Protein AF-A0A963US02-F1 (afdb_monomer)

Sequence (136 aa):
MTKLAGAFLGTLIVCAGTAVAAAPMTLNCEFSSYDGAGSKRDVQQIVPVFSTHRIDGTVAVLDETGVGGLAEVGGSEIRLKYKDRMRVAGEVNIEYVYKRGSGQAFVKTRAVRQSPWDDFPERNGIFTIHGACNEG

Secondary structure (DSSP, 8-state):
---------------------PPPEEEEEEEEE-TT-TTHHHHHHHS-SEEEEEEETTEEEETTTTEEEEEEEETTEEEEEEEEEETTTEEEEEEEEEETTTTEEEEEEEE----TT----------EEEEEEEE-

Foldseek 3Di:
DDDDDDDPPPPPPPPPPPLPQPAKWKKWKAWDDQPQPPDSPVVCVVVPRIWMWIDGRQWIATPVPRFIWTWDDDDQKIKTWTWDQDPQQGTKIKIWIAGHPVQKIWIFIARDDDDPPDPPPRPRRGGTIIIGMDID

pLDDT: mean 70.58, std 17.6, range [35.91, 92.62]

Mean predicted aligned error: 12.64 Å

Nearest PDB structures (foldseek):
  5gw7-assembly1_A  TM=2.836E-01  e=6.851E+00  Escherichia coli K-12
  6m5a-assembly1_A  TM=2.328E-01  e=9.902E+00  Bifidobacterium longum

Radius of gyration: 21.94 Å; Cα contacts (8 Å, |Δi|>4): 270; chains: 1; bounding box: 39×72×55 Å

Solvent-accessible surface area (backbone atoms only — not comparable to full-atom values): 7831 Å² total; per-residue (Å²): 143,83,85,85,80,78,84,80,81,75,78,77,80,75,80,73,73,77,76,69,70,48,73,70,42,33,37,47,34,42,48,78,42,63,66,84,45,94,50,50,73,61,51,41,74,75,52,46,52,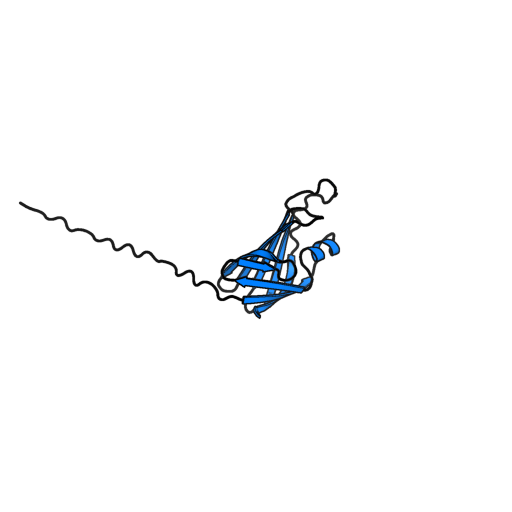65,47,42,38,43,34,50,44,52,39,25,30,36,67,90,76,66,50,56,31,40,32,51,76,52,96,56,39,39,36,38,42,35,69,44,79,42,96,77,50,24,42,31,38,38,38,38,42,35,34,62,97,72,34,39,28,39,34,39,38,40,59,76,35,80,40,97,86,50,96,63,73,90,59,78,53,71,36,61,30,40,29,42,40,43,84,98

Structure (mmCIF, N/CA/C/O backbone):
data_AF-A0A963US02-F1
#
_entry.id   AF-A0A963US02-F1
#
loop_
_atom_site.group_PDB
_atom_site.id
_atom_site.type_symbol
_atom_site.label_atom_id
_atom_site.label_alt_id
_atom_site.label_comp_id
_atom_site.label_asym_id
_atom_site.label_entity_id
_atom_site.label_seq_id
_atom_site.pdbx_PDB_ins_code
_atom_site.Cartn_x
_atom_site.Cartn_y
_atom_site.Cartn_z
_atom_site.occupancy
_atom_site.B_iso_or_equiv
_atom_site.auth_seq_id
_atom_site.auth_comp_id
_atom_site.auth_asym_id
_atom_site.auth_atom_id
_atom_site.pdbx_PDB_model_num
ATOM 1 N N . MET A 1 1 ? -16.456 62.423 36.088 1.00 41.25 1 MET A N 1
ATOM 2 C CA . MET A 1 1 ? -16.598 61.749 34.780 1.00 41.25 1 MET A CA 1
ATOM 3 C C . MET A 1 1 ? -15.609 60.598 34.740 1.00 41.25 1 MET A C 1
ATOM 5 O O . MET A 1 1 ? -14.423 60.842 34.593 1.00 41.25 1 MET A O 1
ATOM 9 N N . THR A 1 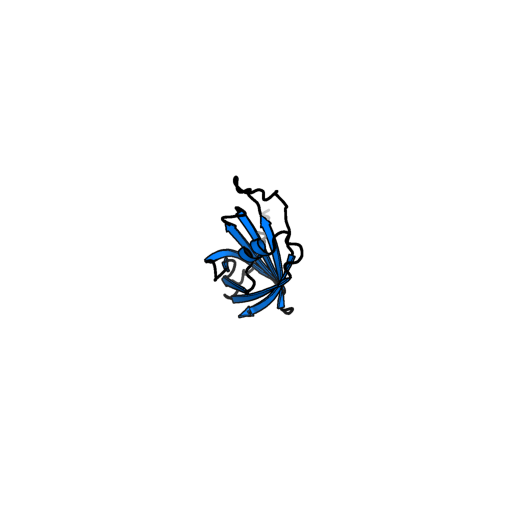2 ? -16.071 59.368 34.922 1.00 35.91 2 THR A N 1
ATOM 10 C CA . THR A 1 2 ? -15.245 58.159 34.811 1.00 35.91 2 THR A CA 1
ATOM 11 C C . THR A 1 2 ? -16.081 57.122 34.074 1.00 35.91 2 THR A C 1
ATOM 13 O O . THR A 1 2 ? -17.067 56.616 34.600 1.00 35.91 2 THR A O 1
ATOM 16 N N . LYS A 1 3 ? -15.745 56.875 32.805 1.00 41.53 3 LYS A N 1
ATOM 17 C CA . LYS A 1 3 ? -16.302 55.769 32.021 1.00 41.53 3 LYS A CA 1
ATOM 18 C C . LYS A 1 3 ? -15.326 54.602 32.137 1.00 41.53 3 LYS A C 1
ATOM 20 O O . LYS A 1 3 ? -14.213 54.691 31.630 1.00 41.53 3 LYS A O 1
ATOM 25 N N . LEU A 1 4 ? -15.741 53.537 32.817 1.00 46.69 4 LEU A N 1
ATOM 26 C CA . LEU A 1 4 ? -15.111 52.222 32.736 1.00 46.69 4 LEU A CA 1
ATOM 27 C C . LEU A 1 4 ? -15.615 51.560 31.450 1.00 46.69 4 LEU A C 1
ATOM 29 O O . LEU A 1 4 ? -16.799 51.250 31.332 1.00 46.69 4 LEU A O 1
ATOM 33 N N . ALA A 1 5 ? -14.730 51.410 30.467 1.00 51.22 5 ALA A N 1
ATOM 34 C CA . ALA A 1 5 ? -14.982 50.587 29.294 1.00 51.22 5 ALA A CA 1
ATOM 35 C C . ALA A 1 5 ? -14.784 49.117 29.686 1.00 51.22 5 ALA A C 1
ATOM 37 O O . ALA A 1 5 ? -13.749 48.746 30.238 1.00 51.22 5 ALA A O 1
ATOM 38 N N . GLY A 1 6 ? -15.819 48.312 29.446 1.00 43.19 6 GLY A N 1
ATOM 39 C CA . GLY A 1 6 ? -15.857 46.893 29.765 1.00 43.19 6 GLY A CA 1
ATOM 40 C C . GLY A 1 6 ? -14.833 46.086 28.973 1.00 43.19 6 GLY A C 1
ATOM 41 O O . GLY A 1 6 ? -14.656 46.274 27.770 1.00 43.19 6 GLY A O 1
ATOM 42 N N . ALA A 1 7 ? -14.184 45.159 29.672 1.00 48.00 7 ALA A N 1
ATOM 43 C CA . ALA A 1 7 ? -13.377 44.109 29.080 1.00 48.00 7 ALA A CA 1
ATOM 44 C C . ALA A 1 7 ? -14.295 43.143 28.314 1.00 48.00 7 ALA A C 1
ATOM 46 O O . ALA A 1 7 ? -15.068 42.391 28.907 1.00 48.00 7 ALA A O 1
ATOM 47 N N . PHE A 1 8 ? -14.217 43.177 26.986 1.00 50.62 8 PHE A N 1
ATOM 48 C CA . PHE A 1 8 ? -14.820 42.173 26.119 1.00 50.62 8 PHE A CA 1
ATOM 49 C C . PHE A 1 8 ? -13.930 40.922 26.178 1.00 50.62 8 PHE A C 1
ATOM 51 O O . PHE A 1 8 ? -12.942 40.808 25.455 1.00 50.62 8 PHE A O 1
ATOM 58 N N . LEU A 1 9 ? -14.235 40.005 27.099 1.00 49.25 9 LEU A N 1
ATOM 59 C CA . LEU A 1 9 ? -13.669 38.655 27.116 1.00 49.25 9 LEU A CA 1
ATOM 60 C C . LEU A 1 9 ? -14.239 37.887 25.918 1.00 49.25 9 LEU A C 1
ATOM 62 O O . LEU A 1 9 ? -15.247 37.195 26.017 1.00 49.25 9 LEU A O 1
ATOM 66 N N . GLY A 1 10 ? -13.599 38.045 24.761 1.00 44.41 10 GLY A N 1
ATOM 67 C CA . GLY A 1 10 ? -13.779 37.147 23.630 1.00 44.41 10 GLY A CA 1
ATOM 68 C C . GLY A 1 10 ? -13.192 35.789 23.992 1.00 44.41 10 GLY A C 1
ATOM 69 O O . GLY A 1 10 ? -11.999 35.560 23.814 1.00 44.41 10 GLY A O 1
ATOM 70 N N . THR A 1 11 ? -14.015 34.900 24.545 1.00 52.75 11 THR A N 1
ATOM 71 C CA . THR A 1 11 ? -13.667 33.491 24.718 1.00 52.75 11 THR A CA 1
ATOM 72 C C . THR A 1 11 ? -13.478 32.886 23.331 1.00 52.75 11 THR A C 1
ATOM 74 O O . THR A 1 11 ? -14.439 32.541 22.647 1.00 52.75 11 THR A O 1
ATOM 77 N N . LEU A 1 12 ? -12.223 32.806 22.887 1.00 43.88 12 LEU A N 1
ATOM 78 C CA . LEU A 1 12 ? -11.844 32.076 21.689 1.00 43.88 12 LEU A CA 1
ATOM 79 C C . LEU A 1 12 ? -12.092 30.593 21.982 1.00 43.88 12 LEU A C 1
ATOM 81 O O . LEU A 1 12 ? -11.331 29.954 22.709 1.00 43.88 12 LEU A O 1
ATOM 85 N N . ILE A 1 13 ? -13.194 30.056 21.461 1.00 54.22 13 ILE A N 1
ATOM 86 C CA . ILE A 1 13 ? -13.431 28.615 21.441 1.00 54.22 13 ILE A CA 1
ATOM 87 C C . ILE A 1 13 ? -12.413 28.043 20.456 1.00 54.22 13 ILE A C 1
ATOM 89 O O . ILE A 1 13 ? -12.626 28.018 19.245 1.00 54.22 13 ILE A O 1
ATOM 93 N N . VAL A 1 14 ? -11.255 27.642 20.978 1.00 51.09 14 VAL A N 1
ATOM 94 C CA . VAL A 1 14 ? -10.326 26.780 20.258 1.00 51.09 14 VAL A CA 1
ATOM 95 C C . VAL A 1 14 ? -11.032 25.437 20.154 1.00 51.09 14 VAL A C 1
ATOM 97 O O . VAL A 1 14 ? -11.051 24.663 21.110 1.00 51.09 14 VAL A O 1
ATOM 100 N N . CYS A 1 15 ? -11.649 25.166 19.004 1.00 45.62 15 CYS A N 1
ATOM 101 C CA . CYS A 1 15 ? -11.963 23.802 18.606 1.00 45.62 15 CYS A CA 1
ATOM 102 C C . CYS A 1 15 ? -10.630 23.062 18.466 1.00 45.62 15 CYS A C 1
ATOM 104 O O . CYS A 1 15 ? -10.059 22.972 17.381 1.00 45.62 15 CYS A O 1
ATOM 106 N N . ALA A 1 16 ? -10.111 22.563 19.586 1.00 46.78 16 ALA A N 1
ATOM 107 C CA . ALA A 1 16 ? -9.171 21.467 19.592 1.00 46.78 16 ALA A CA 1
ATOM 108 C C . ALA A 1 16 ? -9.946 20.280 19.019 1.00 46.78 16 ALA A C 1
ATOM 110 O O . ALA A 1 16 ? -10.661 19.583 19.737 1.00 46.78 16 ALA A O 1
ATOM 111 N N . GLY A 1 17 ? -9.889 20.128 17.694 1.00 44.25 17 GLY A N 1
ATOM 112 C CA . GLY A 1 17 ? -10.298 18.901 17.040 1.00 44.25 17 GLY A CA 1
ATOM 113 C C . GLY A 1 17 ? -9.487 17.800 17.693 1.00 44.25 17 GLY A C 1
ATOM 114 O O . GLY A 1 17 ? -8.271 17.736 17.523 1.00 44.25 17 GLY A O 1
ATOM 115 N N . THR A 1 18 ? -10.146 17.003 18.523 1.00 51.19 18 THR A N 1
ATOM 116 C CA . THR A 1 18 ? -9.581 15.787 19.073 1.00 51.19 18 THR A CA 1
ATOM 117 C C . THR A 1 18 ? -9.241 14.919 17.872 1.00 51.19 18 THR A C 1
ATOM 119 O O . THR A 1 18 ? -10.111 14.293 17.269 1.00 51.19 18 THR A O 1
ATOM 122 N N . ALA A 1 19 ? -7.973 14.939 17.459 1.00 45.34 19 ALA A N 1
ATOM 123 C CA . ALA A 1 19 ? -7.433 13.935 16.566 1.00 45.34 19 ALA A CA 1
ATOM 124 C C . ALA A 1 19 ? -7.486 12.635 17.364 1.00 45.34 19 ALA A C 1
ATOM 126 O O . ALA A 1 19 ? -6.581 12.321 18.134 1.00 45.34 19 ALA A O 1
ATOM 127 N N . VAL A 1 20 ? -8.627 11.949 17.289 1.00 53.12 20 VAL A N 1
ATOM 128 C CA . VAL A 1 20 ? -8.770 10.605 17.825 1.00 53.12 20 VAL A CA 1
ATOM 129 C C . VAL A 1 20 ? -7.710 9.802 17.094 1.00 53.12 20 VAL A C 1
ATOM 131 O O . VAL A 1 20 ? -7.800 9.630 15.878 1.00 53.12 20 VAL A O 1
ATOM 134 N N . ALA A 1 21 ? -6.660 9.405 17.813 1.00 54.72 21 ALA A N 1
ATOM 135 C CA . ALA A 1 21 ? -5.676 8.481 17.287 1.00 54.72 21 ALA A CA 1
ATOM 136 C C . ALA A 1 21 ? -6.461 7.248 16.834 1.00 54.72 21 ALA A C 1
ATOM 138 O O . ALA A 1 21 ? -7.106 6.587 17.652 1.00 54.72 21 ALA A O 1
ATOM 139 N N . ALA A 1 22 ? -6.521 7.033 15.519 1.00 63.38 22 ALA A N 1
ATOM 140 C CA . ALA A 1 22 ? -7.234 5.902 14.956 1.00 63.38 22 ALA A CA 1
ATOM 141 C C . ALA A 1 22 ? -6.653 4.631 15.581 1.00 63.38 22 ALA A C 1
ATOM 143 O O . ALA A 1 22 ? -5.431 4.488 15.650 1.00 63.38 22 ALA A O 1
ATOM 144 N N . ALA A 1 23 ? -7.527 3.754 16.082 1.00 77.88 23 ALA A N 1
ATOM 145 C CA . ALA A 1 23 ? -7.099 2.494 16.669 1.00 77.88 23 ALA A CA 1
ATOM 146 C C . ALA A 1 23 ? -6.214 1.734 15.666 1.00 77.88 23 ALA A C 1
ATOM 148 O O . ALA A 1 23 ? -6.520 1.770 14.465 1.00 77.88 23 ALA A O 1
ATOM 149 N N . PRO A 1 24 ? -5.148 1.058 16.132 1.00 85.12 24 PRO A N 1
ATOM 150 C CA . PRO A 1 24 ? -4.327 0.243 15.256 1.00 85.12 24 PRO A CA 1
ATOM 151 C C . PRO A 1 24 ? -5.195 -0.765 14.501 1.00 85.12 24 PRO A C 1
ATOM 153 O O . PRO A 1 24 ? -6.065 -1.398 15.099 1.00 85.12 24 PRO A O 1
ATOM 156 N N . MET A 1 25 ? -4.972 -0.906 13.197 1.00 89.62 25 MET A N 1
ATOM 157 C CA . MET A 1 25 ? -5.731 -1.819 12.340 1.00 89.62 25 MET A CA 1
ATOM 158 C C . MET A 1 25 ? -4.827 -2.495 11.316 1.00 89.62 25 MET A C 1
ATOM 160 O O . MET A 1 25 ? -3.758 -1.980 10.973 1.00 89.62 25 MET A O 1
ATOM 164 N N . THR A 1 26 ? -5.283 -3.635 10.805 1.00 92.50 26 THR A N 1
ATOM 165 C CA . THR A 1 26 ? -4.606 -4.363 9.729 1.00 92.50 26 THR A CA 1
ATOM 166 C C . THR A 1 26 ? -5.515 -4.415 8.509 1.00 92.50 26 THR A C 1
ATOM 168 O O . THR A 1 26 ? -6.701 -4.699 8.637 1.00 92.50 26 THR A O 1
ATOM 171 N N . LEU A 1 27 ? -4.981 -4.143 7.319 1.00 91.06 27 LEU A N 1
ATOM 172 C CA . LEU A 1 27 ? -5.674 -4.380 6.054 1.00 91.06 27 LEU A CA 1
ATOM 173 C C . LEU A 1 27 ? -4.990 -5.526 5.320 1.00 91.06 27 LEU A C 1
ATOM 175 O O . LEU A 1 27 ? -3.803 -5.437 5.021 1.00 91.06 27 LEU A O 1
ATOM 179 N N . ASN A 1 28 ? -5.753 -6.566 5.003 1.00 92.62 28 ASN A N 1
ATOM 180 C CA . ASN A 1 28 ? -5.297 -7.677 4.173 1.00 92.62 28 ASN A CA 1
ATOM 181 C C . ASN A 1 28 ? -5.892 -7.510 2.782 1.00 92.62 28 ASN A C 1
ATOM 183 O O . ASN A 1 28 ? -7.116 -7.540 2.644 1.00 92.62 28 ASN A O 1
ATOM 187 N N . CYS A 1 29 ? -5.041 -7.313 1.781 1.00 89.56 29 CYS A N 1
ATOM 188 C CA . CYS A 1 29 ? -5.433 -6.965 0.424 1.00 89.56 29 CYS A CA 1
ATOM 189 C C . CYS A 1 29 ? -5.033 -8.046 -0.582 1.00 89.56 29 CYS A C 1
ATOM 191 O O . CYS A 1 29 ? -3.926 -8.574 -0.525 1.00 89.56 29 CYS A O 1
ATOM 193 N N . GLU A 1 30 ? -5.925 -8.328 -1.530 1.00 91.62 30 GLU A N 1
ATOM 194 C CA . GLU A 1 30 ? -5.694 -9.187 -2.690 1.00 91.62 30 GLU A CA 1
ATOM 195 C C . GLU A 1 30 ? -5.938 -8.399 -3.985 1.00 91.62 30 GLU A C 1
ATOM 197 O O . GLU A 1 30 ? -7.040 -7.898 -4.222 1.00 91.62 30 GLU A O 1
ATOM 202 N N . PHE A 1 31 ? -4.922 -8.303 -4.841 1.00 86.38 31 PHE A N 1
ATOM 203 C CA . PHE A 1 31 ? -4.943 -7.552 -6.096 1.00 86.38 31 PHE A CA 1
ATOM 204 C C . PHE A 1 31 ? -4.949 -8.480 -7.309 1.00 86.38 31 PHE A C 1
ATOM 206 O O . PHE A 1 31 ? -4.076 -9.332 -7.468 1.00 86.38 31 PHE A O 1
ATOM 213 N N . SER A 1 32 ? -5.914 -8.285 -8.210 1.00 78.62 32 SER A N 1
ATOM 214 C CA . SER A 1 32 ? -6.180 -9.235 -9.301 1.00 78.62 32 SER A CA 1
ATOM 215 C C . SER A 1 32 ? -6.111 -8.628 -10.704 1.00 78.62 32 SER A C 1
ATOM 217 O O . SER A 1 32 ? -5.795 -9.348 -11.655 1.00 78.62 32 SER A O 1
ATOM 219 N N . SER A 1 33 ? -6.315 -7.315 -10.867 1.00 74.94 33 SER A N 1
ATOM 220 C CA . SER A 1 33 ? -6.280 -6.661 -12.184 1.00 74.94 33 SER A CA 1
ATOM 221 C C . SER A 1 33 ? -5.061 -5.745 -12.332 1.00 74.94 33 SER A C 1
ATOM 223 O O . SER A 1 33 ? -5.014 -4.652 -11.771 1.00 74.94 33 SER A O 1
ATOM 225 N N . TYR A 1 34 ? -4.090 -6.156 -13.140 1.00 72.88 34 TYR A N 1
ATOM 226 C CA . TYR A 1 34 ? -2.888 -5.364 -13.451 1.00 72.88 34 TYR A CA 1
ATOM 227 C C . TYR A 1 34 ? -2.976 -4.722 -14.847 1.00 72.88 34 TYR A C 1
ATOM 229 O O . TYR A 1 34 ? -1.961 -4.502 -15.514 1.00 72.88 34 TYR A O 1
ATOM 237 N N . ASP A 1 35 ? -4.196 -4.485 -15.326 1.00 57.94 35 ASP A N 1
ATOM 238 C CA . ASP A 1 35 ? -4.462 -4.086 -16.704 1.00 57.94 35 ASP A CA 1
ATOM 239 C C . ASP A 1 35 ? -3.887 -2.686 -16.991 1.00 57.94 35 ASP A C 1
ATOM 241 O O . ASP A 1 35 ? -4.095 -1.735 -16.241 1.00 57.94 35 ASP A O 1
ATOM 245 N N . GLY A 1 36 ? -3.102 -2.565 -18.067 1.00 51.75 36 GLY A N 1
ATOM 246 C CA . GLY A 1 36 ? -2.406 -1.326 -18.452 1.00 51.75 36 GLY A CA 1
ATOM 247 C C . GLY A 1 36 ? -0.930 -1.243 -18.038 1.00 51.75 36 GLY A C 1
ATOM 248 O O . GLY A 1 36 ? -0.224 -0.341 -18.492 1.00 51.75 36 GLY A O 1
ATOM 249 N N . ALA A 1 37 ? -0.424 -2.196 -17.248 1.00 54.91 37 ALA A N 1
ATOM 250 C CA . ALA A 1 37 ? 1.005 -2.325 -16.973 1.00 54.91 37 ALA A CA 1
ATOM 251 C C . ALA A 1 37 ? 1.747 -2.923 -18.177 1.00 54.91 37 ALA A C 1
ATOM 253 O O . ALA A 1 37 ? 1.709 -4.131 -18.404 1.00 54.91 37 ALA A O 1
ATOM 254 N N . GLY A 1 38 ? 2.467 -2.086 -18.933 1.00 49.75 38 GLY A N 1
ATOM 255 C CA . GLY A 1 38 ? 3.351 -2.535 -20.021 1.00 49.75 38 GLY A CA 1
ATOM 256 C C . GLY A 1 38 ? 4.385 -3.588 -19.585 1.00 49.75 38 GLY A C 1
ATOM 257 O O . GLY A 1 38 ? 4.837 -4.369 -20.416 1.00 49.75 38 GLY A O 1
ATOM 258 N N . SER A 1 39 ? 4.687 -3.677 -18.282 1.00 57.47 39 SER A N 1
ATOM 259 C CA . SER A 1 39 ? 5.386 -4.807 -17.667 1.00 57.47 39 SER A CA 1
ATOM 260 C C . SER A 1 39 ? 4.698 -5.267 -16.370 1.00 57.47 39 SER A C 1
ATOM 262 O O . SER A 1 39 ? 5.098 -4.964 -15.247 1.00 57.47 39 SER A O 1
ATOM 264 N N . LYS A 1 40 ? 3.634 -6.067 -16.519 1.00 59.28 40 LYS A N 1
ATOM 265 C CA . LYS A 1 40 ? 2.912 -6.715 -15.403 1.00 59.28 40 LYS A CA 1
ATOM 266 C C . LYS A 1 40 ? 3.845 -7.365 -14.366 1.00 59.28 40 LYS A C 1
ATOM 268 O O . LYS A 1 40 ? 3.572 -7.286 -13.172 1.00 59.28 40 LYS A O 1
ATOM 273 N N . ARG A 1 41 ? 4.957 -7.962 -14.815 1.00 63.41 41 ARG A N 1
ATOM 274 C CA . ARG A 1 41 ? 5.968 -8.587 -13.947 1.00 63.41 41 ARG A CA 1
ATOM 275 C C . ARG A 1 41 ? 6.641 -7.590 -13.004 1.00 63.41 41 ARG A C 1
ATOM 277 O O . ARG A 1 41 ? 6.856 -7.935 -11.848 1.00 63.41 41 ARG A O 1
ATOM 284 N N . ASP A 1 42 ? 6.967 -6.390 -13.473 1.00 64.75 42 ASP A N 1
ATOM 285 C CA . ASP A 1 42 ? 7.667 -5.406 -12.644 1.00 64.75 42 ASP A CA 1
ATOM 286 C C . ASP A 1 42 ? 6.691 -4.742 -11.682 1.00 64.75 42 ASP A C 1
ATOM 288 O O . ASP A 1 42 ? 7.011 -4.589 -10.512 1.00 64.75 42 ASP A O 1
ATOM 292 N N . VAL A 1 43 ? 5.460 -4.459 -12.126 1.00 69.81 43 VAL A N 1
ATOM 293 C CA . VAL A 1 43 ? 4.405 -3.907 -11.259 1.00 69.81 43 VAL A CA 1
ATOM 294 C C . VAL A 1 43 ? 4.048 -4.861 -10.114 1.00 69.81 43 VAL A C 1
ATOM 296 O O . VAL A 1 43 ? 3.858 -4.406 -8.991 1.00 69.81 43 VAL A O 1
ATOM 299 N N . GLN A 1 44 ? 4.035 -6.176 -10.350 1.00 72.94 44 GLN A N 1
ATOM 300 C CA . GLN A 1 44 ? 3.820 -7.178 -9.295 1.00 72.94 44 GLN A CA 1
ATOM 301 C C . GLN A 1 44 ? 4.949 -7.246 -8.255 1.00 72.94 44 GLN A C 1
ATOM 303 O O . GLN A 1 44 ? 4.716 -7.722 -7.149 1.00 72.94 44 GLN A O 1
ATOM 308 N N . GLN A 1 45 ? 6.158 -6.770 -8.576 1.00 70.25 45 GLN A N 1
ATOM 309 C CA . GLN A 1 45 ? 7.233 -6.636 -7.582 1.00 70.25 45 GLN A CA 1
ATOM 310 C C . GLN A 1 45 ? 7.022 -5.424 -6.665 1.00 70.25 45 GLN A C 1
ATOM 312 O O . GLN A 1 45 ? 7.557 -5.404 -5.562 1.00 70.25 45 GLN A O 1
ATOM 317 N N . ILE A 1 46 ? 6.261 -4.424 -7.123 1.00 72.81 46 ILE A N 1
ATOM 318 C CA . ILE A 1 46 ? 5.931 -3.200 -6.374 1.00 72.81 46 ILE A CA 1
ATOM 319 C C . ILE A 1 46 ? 4.679 -3.413 -5.525 1.00 72.81 46 ILE A C 1
ATOM 321 O O . ILE A 1 46 ? 4.616 -3.028 -4.361 1.00 72.81 46 ILE A O 1
ATOM 325 N N . VAL A 1 47 ? 3.662 -3.994 -6.158 1.00 79.12 47 VAL A N 1
ATOM 326 C CA . VAL A 1 47 ? 2.341 -4.252 -5.596 1.00 79.12 47 VAL A CA 1
ATOM 327 C C . VAL A 1 47 ? 2.117 -5.758 -5.702 1.00 79.12 47 VAL A C 1
ATOM 329 O O . VAL A 1 47 ? 1.632 -6.230 -6.742 1.00 79.12 47 VAL A O 1
ATOM 332 N N . PRO A 1 48 ? 2.531 -6.531 -4.683 1.00 78.81 48 PRO A N 1
ATOM 333 C CA . PRO A 1 48 ? 2.351 -7.974 -4.694 1.00 78.81 48 PRO A CA 1
ATOM 334 C C . PRO A 1 48 ? 0.864 -8.325 -4.748 1.00 78.81 48 PRO A C 1
ATOM 336 O O . PRO A 1 48 ? 0.010 -7.530 -4.368 1.00 78.81 48 PRO A O 1
ATOM 339 N N . VAL A 1 49 ? 0.556 -9.530 -5.233 1.00 85.31 49 VAL A N 1
ATOM 340 C CA . VAL A 1 49 ? -0.831 -10.022 -5.335 1.00 85.31 49 VAL A CA 1
ATOM 341 C C . VAL A 1 49 ? -1.511 -10.021 -3.969 1.00 85.31 49 VAL A C 1
ATOM 343 O O . VAL A 1 49 ? -2.689 -9.707 -3.887 1.00 85.31 49 VAL A O 1
ATOM 346 N N . PHE A 1 50 ? -0.758 -10.318 -2.911 1.00 87.81 50 PHE A N 1
ATOM 347 C CA . PHE A 1 50 ? -1.212 -10.238 -1.531 1.00 87.81 50 PHE A CA 1
ATOM 348 C C . PHE A 1 50 ? -0.344 -9.239 -0.777 1.00 87.81 50 PHE A C 1
ATOM 350 O O . PHE A 1 50 ? 0.884 -9.317 -0.872 1.00 87.81 50 PHE A O 1
ATOM 357 N N . SER A 1 51 ? -0.967 -8.327 -0.038 1.00 87.69 51 SER A N 1
ATOM 358 C CA . SER A 1 51 ? -0.258 -7.399 0.842 1.00 87.69 51 SER A CA 1
ATOM 359 C C . SER A 1 51 ? -0.999 -7.169 2.148 1.00 87.69 51 SER A C 1
ATOM 361 O O . SER A 1 51 ? -2.229 -7.072 2.193 1.00 87.69 51 SER A O 1
ATOM 363 N N . THR A 1 52 ? -0.217 -7.019 3.206 1.00 91.44 52 THR A N 1
ATOM 364 C CA . THR A 1 52 ? -0.685 -6.771 4.561 1.00 91.44 52 THR A CA 1
ATOM 365 C C . THR A 1 52 ? -0.208 -5.395 4.986 1.00 91.44 52 THR A C 1
ATOM 367 O O . THR A 1 52 ? 0.989 -5.113 5.051 1.00 91.44 52 THR A O 1
ATOM 370 N N . HIS A 1 53 ? -1.150 -4.509 5.289 1.00 90.38 53 HIS A N 1
ATOM 371 C CA . HIS A 1 53 ? -0.855 -3.153 5.728 1.00 90.38 53 HIS A CA 1
ATOM 372 C C . HIS A 1 53 ? -1.192 -3.01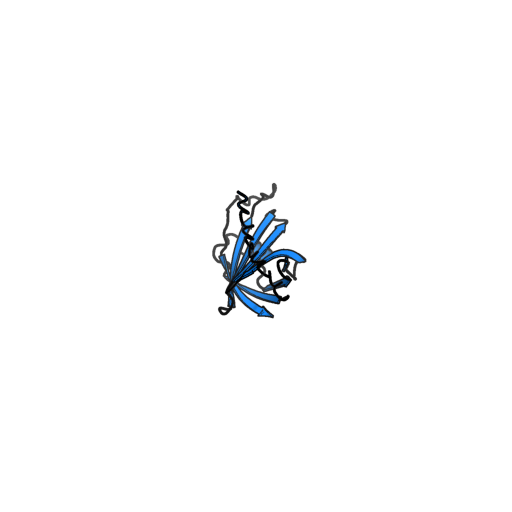6 7.203 1.00 90.38 53 HIS A C 1
ATOM 374 O O . HIS A 1 53 ? -2.354 -3.116 7.593 1.00 90.38 53 HIS A O 1
ATOM 380 N N . ARG A 1 54 ? -0.185 -2.730 8.020 1.00 92.44 54 ARG A N 1
ATOM 381 C CA . ARG A 1 54 ? -0.374 -2.378 9.425 1.00 92.44 54 ARG A CA 1
ATOM 382 C C . ARG A 1 54 ? -0.462 -0.871 9.556 1.00 92.44 54 ARG A C 1
ATOM 384 O O . ARG A 1 54 ? 0.417 -0.161 9.073 1.00 92.44 54 ARG A O 1
ATOM 391 N N . ILE A 1 55 ? -1.511 -0.386 10.205 1.00 91.56 55 ILE A N 1
ATOM 392 C CA . ILE A 1 55 ? -1.772 1.040 10.376 1.00 91.56 55 ILE A CA 1
ATOM 393 C C . ILE A 1 55 ? -1.843 1.333 11.868 1.00 91.56 55 ILE A C 1
ATOM 395 O O . ILE A 1 55 ? -2.623 0.706 12.578 1.00 91.56 55 ILE A O 1
ATOM 399 N N . ASP A 1 56 ? -1.045 2.289 12.329 1.00 90.38 56 ASP A N 1
ATOM 400 C CA . ASP A 1 56 ? -1.053 2.785 13.705 1.00 90.38 56 ASP A CA 1
ATOM 401 C C . ASP A 1 56 ? -1.167 4.313 13.676 1.00 90.38 56 ASP A C 1
ATOM 403 O O . ASP A 1 56 ? -0.226 5.029 13.313 1.00 90.38 56 ASP A O 1
ATOM 407 N N . GLY A 1 57 ? -2.371 4.819 13.954 1.00 87.12 57 GLY A N 1
ATOM 408 C CA . GLY A 1 57 ? -2.705 6.228 13.777 1.00 87.12 57 GLY A CA 1
ATOM 409 C C . GLY A 1 57 ? -2.467 6.705 12.339 1.00 87.12 57 GLY A C 1
ATOM 410 O O . GLY A 1 57 ? -3.224 6.370 11.429 1.00 87.12 57 GLY A O 1
ATOM 411 N N . THR A 1 58 ? -1.427 7.519 12.139 1.00 89.44 58 THR A N 1
ATOM 412 C CA . THR A 1 58 ? -1.043 8.083 10.830 1.00 89.44 58 THR A CA 1
ATOM 413 C C . THR A 1 58 ? 0.124 7.352 10.169 1.00 89.44 58 THR A C 1
ATOM 415 O O . THR A 1 58 ? 0.588 7.773 9.109 1.00 89.44 58 THR A O 1
ATOM 418 N N . VAL A 1 59 ? 0.653 6.302 10.795 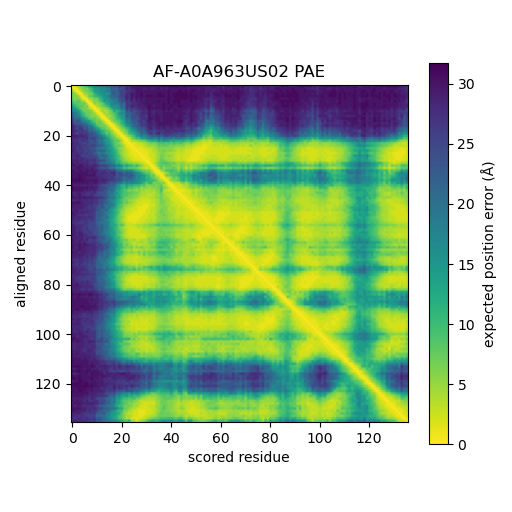1.00 89.44 59 VAL A N 1
ATOM 419 C CA . VAL A 1 59 ? 1.780 5.523 10.278 1.00 89.44 59 VAL A CA 1
ATOM 420 C C . VAL A 1 59 ? 1.245 4.265 9.611 1.00 89.44 59 VAL A C 1
ATOM 422 O O . VAL A 1 59 ? 0.413 3.566 10.182 1.00 89.44 59 VAL A O 1
ATOM 425 N N . ALA A 1 60 ? 1.736 3.969 8.409 1.00 89.44 60 ALA A N 1
ATOM 426 C CA . ALA A 1 60 ? 1.458 2.726 7.701 1.00 89.44 60 ALA A CA 1
ATOM 427 C C . ALA A 1 60 ? 2.753 1.929 7.522 1.00 89.44 60 ALA A C 1
ATOM 429 O O . ALA A 1 60 ? 3.795 2.510 7.230 1.00 89.44 60 ALA A O 1
ATOM 430 N N . VAL A 1 61 ? 2.695 0.608 7.636 1.00 88.31 61 VAL A N 1
ATOM 431 C CA . VAL A 1 61 ? 3.811 -0.296 7.334 1.00 88.31 61 VAL A CA 1
ATOM 432 C C . VAL A 1 61 ? 3.299 -1.416 6.438 1.00 88.31 61 VAL A C 1
ATOM 434 O O . VAL A 1 61 ? 2.254 -1.999 6.720 1.00 88.31 61 VAL A O 1
ATOM 437 N N . LEU A 1 62 ? 4.005 -1.682 5.340 1.00 85.62 62 LEU A N 1
ATOM 438 C CA . LEU A 1 62 ? 3.833 -2.900 4.544 1.00 85.62 62 LEU A CA 1
ATOM 439 C C . LEU A 1 62 ? 4.551 -4.041 5.263 1.00 85.62 62 LEU A C 1
ATOM 441 O O . LEU A 1 62 ? 5.773 -3.993 5.397 1.00 85.62 62 LEU A O 1
ATOM 445 N N . ASP A 1 63 ? 3.813 -5.030 5.760 1.00 84.88 63 ASP A N 1
ATOM 446 C CA . ASP A 1 63 ? 4.361 -6.053 6.660 1.00 84.88 63 ASP A CA 1
ATOM 447 C C . ASP A 1 63 ? 5.383 -6.957 5.943 1.00 84.88 63 ASP A C 1
ATOM 449 O O . ASP A 1 63 ? 6.393 -7.342 6.526 1.00 84.88 63 ASP A O 1
ATOM 453 N N . GLU A 1 64 ? 5.189 -7.220 4.645 1.00 80.19 64 GLU A N 1
ATOM 454 C CA . GLU A 1 64 ? 6.064 -8.089 3.846 1.00 80.19 64 GLU A CA 1
ATOM 455 C C . GLU A 1 64 ? 7.462 -7.501 3.613 1.00 80.19 64 GLU A C 1
ATOM 457 O O . GLU A 1 64 ? 8.436 -8.237 3.444 1.00 80.19 64 GLU A O 1
ATOM 462 N N . THR A 1 65 ? 7.568 -6.173 3.564 1.00 75.88 65 THR A N 1
ATOM 463 C CA . THR A 1 65 ? 8.805 -5.465 3.198 1.00 75.88 65 THR A CA 1
ATOM 464 C C . THR A 1 65 ? 9.348 -4.585 4.318 1.00 75.88 65 THR A C 1
ATOM 466 O O . THR A 1 65 ? 10.491 -4.134 4.248 1.00 75.88 65 THR A O 1
ATOM 469 N N . GLY A 1 66 ? 8.543 -4.312 5.348 1.00 79.50 66 GLY A N 1
ATOM 470 C CA . GLY A 1 66 ? 8.838 -3.338 6.395 1.00 79.50 66 GLY A CA 1
ATOM 471 C C . GLY A 1 66 ? 8.814 -1.884 5.910 1.00 79.50 66 GLY A C 1
ATOM 472 O O . GLY A 1 66 ? 9.245 -0.991 6.642 1.00 79.50 66 GLY A O 1
ATOM 473 N N . VAL A 1 67 ? 8.344 -1.617 4.685 1.00 82.38 67 VAL A N 1
ATOM 474 C CA . VAL A 1 67 ? 8.332 -0.264 4.114 1.00 82.38 67 VAL A CA 1
ATOM 475 C C . VAL A 1 67 ? 7.338 0.607 4.877 1.00 82.38 67 VAL A C 1
ATOM 477 O O . VAL A 1 67 ? 6.140 0.326 4.926 1.00 82.38 67 VAL A O 1
ATOM 480 N N . GLY A 1 68 ? 7.856 1.690 5.454 1.00 84.25 68 GLY A N 1
ATOM 481 C CA . GLY A 1 68 ? 7.070 2.697 6.155 1.00 84.25 68 GLY A CA 1
ATOM 482 C C . GLY A 1 68 ? 6.392 3.685 5.205 1.00 84.25 68 GLY A C 1
ATOM 483 O O . GLY A 1 68 ? 6.903 4.020 4.133 1.00 84.25 68 GLY A O 1
ATOM 484 N N . GLY A 1 69 ? 5.239 4.183 5.625 1.00 87.44 69 GLY A N 1
ATOM 485 C CA . GLY A 1 69 ? 4.410 5.117 4.884 1.00 87.44 69 GLY A CA 1
ATOM 486 C C . GLY A 1 69 ? 3.501 5.936 5.793 1.00 87.44 69 GLY A C 1
ATOM 487 O O . GLY A 1 69 ? 3.565 5.863 7.022 1.00 87.44 69 GLY A O 1
ATOM 488 N N . LEU A 1 70 ? 2.647 6.732 5.161 1.00 90.69 70 LEU A N 1
ATOM 489 C CA . LEU A 1 70 ? 1.654 7.570 5.821 1.00 90.69 70 LEU A CA 1
ATOM 490 C C . LEU A 1 70 ? 0.258 7.000 5.587 1.00 90.69 70 LEU A C 1
ATOM 492 O O . LEU A 1 70 ? -0.086 6.652 4.457 1.00 90.69 70 LEU A O 1
ATOM 496 N N . ALA A 1 71 ? -0.541 6.948 6.646 1.00 90.00 71 ALA A N 1
ATOM 497 C CA . ALA A 1 71 ? -1.953 6.610 6.599 1.00 90.00 71 ALA A CA 1
ATOM 498 C C . ALA A 1 71 ? -2.813 7.860 6.815 1.00 90.00 71 ALA A C 1
ATOM 500 O O . ALA A 1 71 ? -2.624 8.613 7.769 1.00 90.00 71 ALA A O 1
ATOM 501 N N . GLU A 1 72 ? -3.801 8.042 5.947 1.00 91.69 72 GLU A N 1
ATOM 502 C CA . GLU A 1 72 ? -4.894 8.995 6.106 1.00 91.69 72 GLU A CA 1
ATOM 503 C C . GLU A 1 72 ? -6.190 8.187 6.241 1.00 91.69 72 GLU A C 1
ATOM 505 O O . GLU A 1 72 ? -6.720 7.656 5.262 1.00 91.69 72 GLU A O 1
ATOM 510 N N . VAL A 1 73 ? -6.681 8.055 7.474 1.00 85.88 73 VAL A N 1
ATOM 511 C CA . VAL A 1 73 ? -7.919 7.333 7.798 1.00 85.88 73 VAL A CA 1
ATOM 512 C C . VAL A 1 73 ? -9.050 8.349 7.940 1.00 85.88 73 VAL A C 1
ATOM 514 O O . VAL A 1 73 ? -8.990 9.215 8.812 1.00 85.88 73 VAL A O 1
ATOM 517 N N . GLY A 1 74 ? -10.092 8.261 7.108 1.00 82.56 74 GLY A N 1
ATOM 518 C CA . GLY A 1 74 ? -11.192 9.225 7.159 1.00 82.56 74 GLY A CA 1
ATOM 519 C C . GLY A 1 74 ? -12.498 8.716 6.557 1.00 82.56 74 GLY A C 1
ATOM 520 O O . GLY A 1 74 ? -12.554 8.310 5.400 1.00 82.56 74 GLY A O 1
ATOM 521 N N . GLY A 1 75 ? -13.587 8.801 7.328 1.00 83.06 75 GLY A N 1
ATOM 522 C CA . GLY A 1 75 ? -14.933 8.470 6.855 1.00 83.06 75 GLY A CA 1
ATOM 523 C C . GLY A 1 75 ? -15.016 7.068 6.239 1.00 83.06 75 GLY A C 1
ATOM 524 O O . GLY A 1 75 ? -14.794 6.070 6.924 1.00 83.06 75 GLY A O 1
ATOM 525 N N . SER A 1 76 ? -15.343 7.009 4.944 1.00 86.12 76 SER A N 1
ATOM 526 C CA . SER A 1 76 ? -15.485 5.775 4.160 1.00 86.12 76 SER A CA 1
ATOM 527 C C . SER A 1 76 ? -14.211 5.336 3.429 1.00 86.12 76 SER A C 1
ATOM 529 O O . SER A 1 76 ? -14.262 4.364 2.680 1.00 86.12 76 SER A O 1
ATOM 531 N N . GLU A 1 77 ? -13.085 6.037 3.584 1.00 90.31 77 GLU A N 1
ATOM 532 C CA . GLU A 1 77 ? -11.845 5.738 2.861 1.00 90.31 77 GLU A CA 1
ATOM 533 C C . GLU A 1 77 ? -10.632 5.639 3.794 1.00 90.31 77 GLU A C 1
ATOM 535 O O . GLU A 1 77 ? -10.516 6.341 4.801 1.00 90.31 77 GLU A O 1
ATOM 540 N N . ILE A 1 78 ? -9.699 4.765 3.427 1.00 88.31 78 ILE A N 1
ATOM 541 C CA . ILE A 1 78 ? -8.36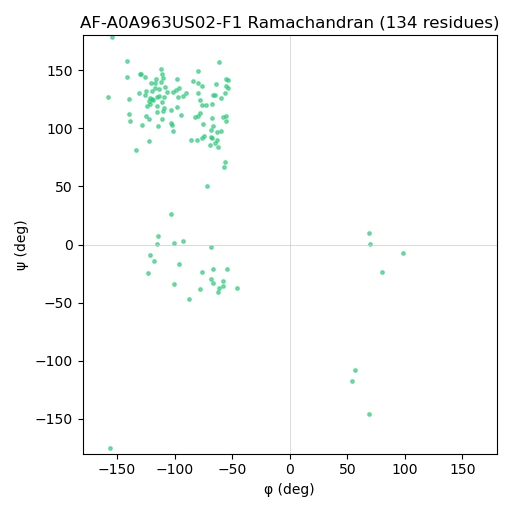1 4.690 4.009 1.00 88.31 78 ILE A CA 1
ATOM 542 C C . ILE A 1 78 ? -7.368 4.870 2.868 1.00 88.31 78 ILE A C 1
ATOM 544 O O . ILE A 1 78 ? -7.410 4.128 1.886 1.00 88.31 78 ILE A O 1
ATOM 548 N N . ARG A 1 79 ? -6.485 5.863 2.980 1.00 91.94 79 ARG A N 1
ATOM 549 C CA . ARG A 1 79 ? -5.442 6.127 1.984 1.00 91.94 79 ARG A CA 1
ATOM 550 C C . ARG A 1 79 ? -4.076 5.863 2.586 1.00 91.94 79 ARG A C 1
ATOM 552 O O . ARG A 1 79 ? -3.760 6.408 3.639 1.00 91.94 79 ARG A O 1
ATOM 559 N N . LEU A 1 80 ? -3.266 5.055 1.912 1.00 89.62 80 LEU A N 1
ATOM 560 C CA . LEU A 1 80 ? -1.917 4.704 2.346 1.00 89.62 80 LEU A CA 1
ATOM 561 C C . LEU A 1 80 ? -0.921 5.166 1.295 1.00 89.62 80 LEU A C 1
ATOM 563 O O . LEU A 1 80 ? -1.041 4.812 0.124 1.00 89.62 80 LEU A O 1
ATOM 567 N N . LYS A 1 81 ? 0.060 5.958 1.711 1.00 90.06 81 LYS A N 1
ATOM 568 C CA . LYS A 1 81 ? 1.096 6.508 0.838 1.00 90.06 81 LYS A CA 1
ATOM 569 C C . LYS A 1 81 ? 2.440 5.945 1.261 1.00 90.06 81 LYS A C 1
ATOM 571 O O . LYS A 1 81 ? 2.928 6.252 2.347 1.00 90.06 81 LYS A O 1
ATOM 576 N N . TYR 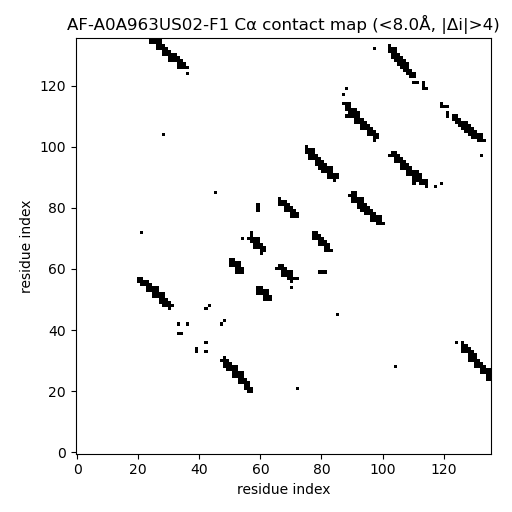A 1 82 ? 3.043 5.156 0.387 1.00 85.38 82 TYR A N 1
ATOM 577 C CA . TYR A 1 82 ? 4.372 4.593 0.574 1.00 85.38 82 TYR A CA 1
ATOM 578 C C . TYR A 1 82 ? 5.350 5.229 -0.399 1.00 85.38 82 TYR A C 1
ATOM 580 O O . TYR A 1 82 ? 5.003 5.557 -1.538 1.00 85.38 82 TYR A O 1
ATOM 588 N N . LYS A 1 83 ? 6.590 5.373 0.059 1.00 78.38 83 LYS A N 1
ATOM 589 C CA . LYS A 1 83 ? 7.718 5.738 -0.784 1.00 78.38 83 LYS A CA 1
ATOM 590 C C . LYS A 1 83 ? 8.755 4.638 -0.655 1.00 78.38 83 LYS A C 1
ATOM 592 O O . LYS A 1 83 ? 9.399 4.534 0.385 1.00 78.38 83 LYS A O 1
ATOM 597 N N . ASP A 1 84 ? 8.905 3.841 -1.703 1.00 68.81 84 ASP A N 1
ATOM 598 C CA . ASP A 1 84 ? 9.876 2.752 -1.721 1.00 68.81 84 ASP A CA 1
ATOM 599 C C . ASP A 1 84 ? 11.005 3.031 -2.719 1.00 68.81 84 ASP A C 1
ATOM 601 O O . ASP A 1 84 ? 10.842 3.752 -3.711 1.00 68.81 84 ASP A O 1
ATOM 605 N N . ARG A 1 85 ? 12.183 2.481 -2.428 1.00 55.00 85 ARG A N 1
ATOM 606 C CA . ARG A 1 85 ? 13.346 2.480 -3.311 1.00 55.00 85 ARG A CA 1
ATOM 607 C C . ARG A 1 85 ? 13.447 1.121 -3.968 1.00 55.00 85 ARG A C 1
ATOM 609 O O . ARG A 1 85 ? 14.045 0.193 -3.430 1.00 55.00 85 ARG A O 1
ATOM 616 N N . MET A 1 86 ? 12.935 1.031 -5.182 1.00 53.78 86 MET A N 1
ATOM 617 C CA . MET A 1 86 ? 13.138 -0.157 -5.986 1.00 53.78 86 MET A CA 1
ATOM 618 C C . MET A 1 86 ? 14.514 -0.138 -6.632 1.00 53.78 86 MET A C 1
ATOM 620 O O . MET A 1 86 ? 14.941 0.871 -7.194 1.00 53.78 86 MET A O 1
ATOM 624 N N . ARG A 1 87 ? 15.174 -1.300 -6.646 1.00 50.06 87 ARG A N 1
ATOM 625 C CA . ARG A 1 87 ? 16.424 -1.485 -7.397 1.00 50.06 87 ARG A CA 1
ATOM 626 C C . ARG A 1 87 ? 16.273 -1.198 -8.895 1.00 50.06 87 ARG A C 1
ATOM 628 O O . ARG A 1 87 ? 17.240 -0.757 -9.496 1.00 50.06 87 ARG A O 1
ATOM 635 N N . VAL A 1 88 ? 15.090 -1.447 -9.461 1.00 48.47 88 VAL A N 1
ATOM 636 C CA . VAL A 1 88 ? 14.841 -1.423 -10.917 1.00 48.47 88 VAL A CA 1
ATOM 637 C C . VAL A 1 88 ? 14.176 -0.118 -11.387 1.00 48.47 88 VAL A C 1
ATOM 639 O O . VAL A 1 88 ? 14.473 0.371 -12.465 1.00 48.47 88 VAL A O 1
ATOM 642 N N . ALA A 1 89 ? 13.308 0.498 -10.573 1.00 50.69 89 ALA A N 1
ATOM 643 C CA . ALA A 1 89 ? 12.513 1.674 -10.977 1.00 50.69 89 ALA A CA 1
ATOM 644 C C . ALA A 1 89 ? 12.851 2.970 -10.212 1.00 50.69 89 ALA A C 1
ATOM 646 O O . ALA A 1 89 ? 12.140 3.969 -10.333 1.00 50.69 89 ALA A O 1
ATOM 647 N N . GLY A 1 90 ? 13.908 2.957 -9.394 1.00 63.06 90 GLY A N 1
ATOM 648 C CA . GLY A 1 90 ? 14.278 4.097 -8.560 1.00 63.06 90 GLY A CA 1
ATOM 649 C C . GLY A 1 90 ? 13.279 4.355 -7.427 1.00 63.06 90 GLY A C 1
ATOM 650 O O . GLY A 1 90 ? 12.737 3.425 -6.831 1.00 63.06 90 GLY A O 1
ATOM 651 N N . GLU A 1 91 ? 13.070 5.628 -7.077 1.00 68.81 91 GLU A N 1
ATOM 652 C CA . GLU A 1 91 ? 12.071 5.995 -6.063 1.00 68.81 91 GLU A CA 1
ATOM 653 C C . GLU A 1 91 ? 10.662 5.907 -6.662 1.00 68.81 91 GLU A C 1
ATOM 655 O O . GLU A 1 91 ? 10.341 6.628 -7.611 1.00 68.81 91 GLU A O 1
ATOM 660 N N . VAL A 1 92 ? 9.818 5.051 -6.085 1.00 71.38 92 VAL A N 1
ATOM 661 C CA . VAL A 1 92 ? 8.425 4.855 -6.495 1.00 71.38 92 VAL A CA 1
ATOM 662 C C . VAL A 1 92 ? 7.501 5.295 -5.369 1.00 71.38 92 VAL A C 1
ATOM 664 O O . VAL A 1 92 ? 7.634 4.866 -4.224 1.00 71.38 92 VAL A O 1
ATOM 667 N N . ASN A 1 93 ? 6.553 6.169 -5.701 1.00 79.00 93 ASN A N 1
ATOM 668 C CA . ASN A 1 93 ? 5.440 6.495 -4.819 1.00 79.00 93 ASN A CA 1
ATOM 669 C C . ASN A 1 93 ? 4.290 5.543 -5.115 1.00 79.00 93 ASN A C 1
ATOM 671 O O . ASN A 1 93 ? 3.903 5.384 -6.274 1.00 79.00 93 ASN A O 1
ATOM 675 N N . ILE A 1 94 ? 3.738 4.941 -4.072 1.00 80.75 94 ILE A N 1
ATOM 676 C CA . ILE A 1 94 ? 2.616 4.015 -4.170 1.00 80.75 94 ILE A CA 1
ATOM 677 C C . ILE A 1 94 ? 1.505 4.554 -3.278 1.00 80.75 94 ILE A C 1
ATOM 679 O O . ILE A 1 94 ? 1.694 4.718 -2.074 1.00 80.75 94 ILE A O 1
ATOM 683 N N . GLU A 1 95 ? 0.357 4.851 -3.870 1.00 87.81 95 GLU A N 1
ATOM 684 C CA . GLU A 1 95 ? -0.847 5.273 -3.166 1.00 87.81 95 GLU A CA 1
ATOM 685 C C . GLU A 1 95 ? -1.890 4.158 -3.247 1.00 87.81 95 GLU A C 1
ATOM 687 O O . GLU A 1 95 ? -2.383 3.839 -4.328 1.00 87.81 95 GLU A O 1
ATOM 692 N N . TYR A 1 96 ? -2.236 3.583 -2.100 1.00 86.88 96 TYR A N 1
ATOM 693 C CA . TYR A 1 96 ? -3.356 2.663 -1.945 1.00 86.88 96 TYR A CA 1
ATOM 694 C C . TYR A 1 96 ? -4.569 3.446 -1.451 1.00 86.88 96 TYR A C 1
ATOM 696 O O . TYR A 1 96 ? -4.461 4.239 -0.518 1.00 86.88 96 TYR A O 1
ATOM 704 N N . VAL A 1 97 ? -5.730 3.212 -2.051 1.00 89.50 97 VAL A N 1
ATOM 705 C CA . VAL A 1 97 ? -7.012 3.775 -1.625 1.00 89.50 97 VAL A CA 1
ATOM 706 C C . VAL A 1 97 ? -7.979 2.628 -1.393 1.00 89.50 97 VAL A C 1
ATOM 708 O O . VAL A 1 97 ? -8.411 1.979 -2.343 1.00 89.50 97 VAL A O 1
ATOM 711 N N . TYR A 1 98 ? -8.331 2.395 -0.136 1.00 88.12 98 TYR A N 1
ATOM 712 C CA . TYR A 1 98 ? -9.321 1.411 0.277 1.00 88.12 98 TYR A CA 1
ATOM 713 C C . TYR A 1 98 ? -10.651 2.095 0.600 1.00 88.12 98 TYR A C 1
ATOM 715 O O . TYR A 1 98 ? -10.689 3.081 1.338 1.00 88.12 98 TYR A O 1
ATOM 723 N N . LYS A 1 99 ? -11.752 1.568 0.057 1.00 88.81 99 LYS A N 1
ATOM 724 C CA . LYS A 1 99 ? -13.115 2.048 0.313 1.00 88.81 99 LYS A CA 1
ATOM 725 C C . LYS A 1 99 ? -13.823 1.125 1.303 1.00 88.81 99 LYS A C 1
ATOM 727 O O . LYS A 1 99 ? -14.320 0.056 0.926 1.00 88.81 99 LYS A O 1
ATOM 732 N N . ARG A 1 100 ? -13.921 1.575 2.556 1.00 83.00 100 ARG A N 1
ATOM 733 C CA . ARG A 1 100 ? -14.588 0.863 3.657 1.00 83.00 100 ARG A CA 1
ATOM 734 C C . ARG A 1 100 ? -16.035 0.526 3.281 1.00 83.00 100 ARG A C 1
ATOM 736 O O . ARG A 1 100 ? -16.707 1.297 2.599 1.00 83.00 100 ARG A O 1
ATOM 743 N N . GLY A 1 101 ? -16.510 -0.647 3.695 1.00 78.44 101 GLY A N 1
ATOM 744 C CA . GLY A 1 101 ? -17.865 -1.144 3.411 1.00 78.44 101 GLY A CA 1
ATOM 745 C C . GLY A 1 101 ? -18.064 -1.750 2.015 1.00 78.44 101 GLY A C 1
ATOM 746 O O . GLY A 1 101 ? -18.940 -2.591 1.852 1.00 78.44 101 GLY A O 1
ATOM 747 N N . SER A 1 102 ? -17.240 -1.384 1.026 1.00 80.06 102 SER A N 1
ATOM 748 C CA . SER A 1 102 ? -17.258 -2.012 -0.309 1.00 80.06 102 SER A CA 1
ATOM 749 C C . SER A 1 102 ? -16.221 -3.121 -0.479 1.00 80.06 102 SER A C 1
ATOM 751 O O . SER A 1 102 ? -16.288 -3.879 -1.444 1.00 80.06 102 SER A O 1
ATOM 753 N N . GLY A 1 103 ? -15.228 -3.176 0.412 1.00 75.88 103 GLY A N 1
ATOM 754 C CA . GLY A 1 103 ? -14.098 -4.088 0.292 1.00 75.88 103 GLY A CA 1
ATOM 755 C C . GLY A 1 103 ? -13.140 -3.735 -0.849 1.00 75.88 103 GLY A C 1
ATOM 756 O O . GLY A 1 103 ? -12.175 -4.451 -1.036 1.00 7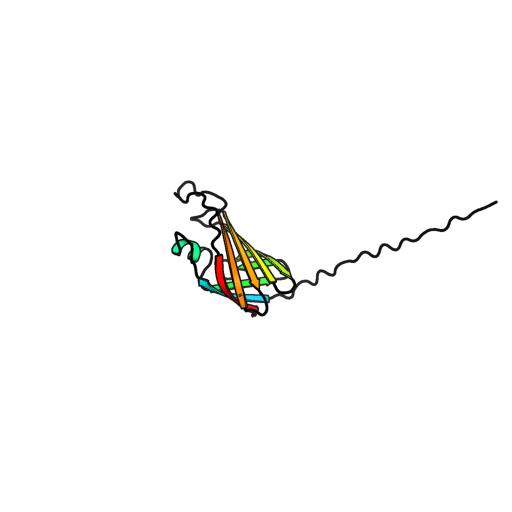5.88 103 GLY A O 1
ATOM 757 N N . GLN A 1 104 ? -13.363 -2.670 -1.628 1.00 84.19 104 GLN A N 1
ATOM 758 C CA . GLN A 1 104 ? -12.555 -2.375 -2.816 1.00 84.19 104 GLN A CA 1
ATOM 759 C C . GLN A 1 104 ? -11.270 -1.619 -2.480 1.00 84.19 104 GLN A C 1
ATOM 761 O O . GLN A 1 104 ? -11.293 -0.666 -1.696 1.00 84.19 104 GLN A O 1
ATOM 766 N N . ALA A 1 105 ? -10.181 -1.968 -3.164 1.00 82.31 105 ALA A N 1
ATOM 767 C CA . ALA A 1 105 ? -8.935 -1.218 -3.148 1.00 82.31 105 ALA A CA 1
ATOM 768 C C . ALA A 1 105 ? -8.449 -0.847 -4.547 1.00 82.31 105 ALA A C 1
ATOM 770 O O . ALA A 1 105 ? -8.599 -1.603 -5.508 1.00 82.31 105 ALA A O 1
ATOM 771 N N . PHE A 1 106 ? -7.854 0.339 -4.625 1.00 82.69 106 PHE A N 1
ATOM 772 C CA . PHE A 1 106 ? -7.253 0.908 -5.821 1.00 82.69 106 PHE A CA 1
ATOM 773 C C . PHE A 1 106 ? -5.808 1.263 -5.511 1.00 82.69 106 PHE A C 1
ATOM 775 O O . PHE A 1 106 ? -5.550 1.938 -4.515 1.00 82.69 106 PHE A O 1
ATOM 782 N N . VAL A 1 107 ? -4.877 0.870 -6.370 1.00 79.06 107 VAL A N 1
ATOM 783 C CA . VAL A 1 107 ? -3.470 1.261 -6.230 1.00 79.06 107 VAL A CA 1
ATOM 784 C C . VAL A 1 107 ? -3.084 2.161 -7.380 1.00 79.06 107 VAL A C 1
ATOM 786 O O . VAL A 1 107 ? -3.400 1.845 -8.523 1.00 79.06 107 VAL A O 1
ATOM 789 N N . LYS A 1 108 ? -2.405 3.265 -7.069 1.00 78.19 108 LYS A N 1
ATOM 790 C CA . LYS A 1 108 ? -1.765 4.166 -8.025 1.00 78.19 108 LYS A CA 1
ATOM 791 C C . LYS A 1 108 ? -0.275 4.192 -7.746 1.00 78.19 108 LYS A C 1
ATOM 793 O O . LYS A 1 108 ? 0.153 4.526 -6.646 1.00 78.19 108 LYS A O 1
ATOM 798 N N . THR A 1 109 ? 0.526 3.894 -8.753 1.00 70.81 109 THR A N 1
ATOM 799 C CA . THR A 1 109 ? 1.989 3.951 -8.657 1.00 70.81 109 THR A CA 1
ATOM 800 C C . THR A 1 109 ? 2.529 5.104 -9.494 1.00 70.81 109 THR A C 1
ATOM 802 O O . THR A 1 109 ? 2.029 5.363 -10.586 1.00 70.81 109 THR A O 1
ATOM 805 N N . ARG A 1 110 ? 3.576 5.781 -9.021 1.00 69.25 110 ARG A N 1
ATOM 806 C CA . ARG A 1 110 ? 4.321 6.789 -9.786 1.00 69.25 110 ARG A CA 1
ATOM 807 C C . ARG A 1 110 ? 5.819 6.656 -9.522 1.00 69.25 110 ARG A C 1
ATOM 809 O O . ARG A 1 110 ? 6.273 6.965 -8.421 1.00 69.25 110 ARG A O 1
ATOM 816 N N . ALA A 1 111 ? 6.581 6.242 -10.532 1.00 61.12 111 ALA A N 1
ATOM 817 C CA . ALA A 1 111 ? 8.044 6.261 -10.496 1.00 61.12 111 ALA A CA 1
ATOM 818 C C . ALA A 1 111 ? 8.566 7.694 -10.702 1.00 61.12 111 ALA A C 1
ATOM 820 O O . ALA A 1 111 ? 8.031 8.429 -11.532 1.00 61.12 111 ALA A O 1
ATOM 821 N N . VAL A 1 112 ? 9.565 8.108 -9.915 1.00 55.38 112 VAL A N 1
ATOM 822 C CA . VAL A 1 112 ? 10.060 9.501 -9.869 1.00 55.38 112 VAL A CA 1
ATOM 823 C C . VAL A 1 112 ? 11.549 9.623 -10.212 1.00 55.38 112 VAL A C 1
ATOM 825 O O . VAL A 1 112 ? 12.029 10.737 -10.406 1.00 55.38 112 VAL A O 1
ATOM 828 N N . ARG A 1 113 ? 12.313 8.525 -10.332 1.00 47.78 113 ARG A N 1
ATOM 829 C CA . ARG A 1 113 ? 13.746 8.620 -10.665 1.00 47.78 113 ARG A CA 1
ATOM 830 C C . ARG A 1 113 ? 14.209 7.549 -11.651 1.00 47.78 113 ARG A C 1
ATOM 832 O O . ARG A 1 113 ? 14.067 6.367 -11.371 1.00 47.78 113 ARG A O 1
ATOM 839 N N . GLN A 1 114 ? 14.824 7.982 -12.755 1.00 46.53 114 GLN A N 1
ATOM 840 C CA . GLN A 1 114 ? 15.528 7.112 -13.701 1.00 46.53 114 GLN A CA 1
ATOM 841 C C . GLN A 1 114 ? 16.665 6.357 -13.000 1.00 46.53 114 GLN A C 1
ATOM 843 O O . GLN A 1 114 ? 17.548 6.967 -12.389 1.00 46.53 114 GLN A O 1
ATOM 848 N N . SER A 1 115 ? 16.661 5.031 -13.123 1.00 41.12 115 SER A N 1
ATOM 849 C CA . SER A 1 115 ? 17.889 4.242 -13.036 1.00 41.12 115 SER A CA 1
ATOM 850 C C . SER A 1 115 ? 18.772 4.643 -14.230 1.00 41.12 115 SER A C 1
ATOM 852 O O . SER A 1 115 ? 18.279 4.642 -15.356 1.00 41.12 115 SER A O 1
ATOM 854 N N . PRO A 1 116 ? 20.054 5.006 -14.036 1.00 46.19 116 PRO A N 1
ATOM 855 C CA . PRO A 1 116 ? 20.955 5.344 -15.143 1.00 46.19 116 PRO A CA 1
ATOM 856 C C . PRO A 1 116 ? 21.324 4.136 -16.025 1.00 46.19 116 PRO A C 1
ATOM 858 O O . PRO A 1 116 ? 22.060 4.301 -16.993 1.00 46.19 116 PRO A O 1
ATOM 861 N N . TRP A 1 117 ? 20.838 2.937 -15.685 1.00 42.34 117 TRP A N 1
ATOM 862 C CA . TRP A 1 117 ? 21.150 1.671 -16.353 1.00 42.34 117 TRP A CA 1
ATOM 863 C C . TRP A 1 117 ? 19.942 1.020 -17.029 1.00 42.34 117 TRP A C 1
ATOM 865 O O . TRP A 1 117 ? 20.096 -0.049 -17.612 1.00 42.34 117 TRP A O 1
ATOM 875 N N . ASP A 1 118 ? 18.766 1.645 -16.961 1.00 44.59 118 ASP A N 1
ATOM 876 C CA . ASP A 1 118 ? 17.534 1.069 -17.481 1.00 44.59 118 ASP A CA 1
ATOM 877 C C . ASP A 1 118 ? 16.831 2.009 -18.462 1.00 44.59 118 ASP A C 1
ATOM 879 O O . ASP A 1 118 ? 16.492 3.148 -18.132 1.00 44.59 118 ASP A O 1
ATOM 883 N N . ASP A 1 119 ? 16.499 1.471 -19.636 1.00 44.44 119 ASP A N 1
ATOM 884 C CA . ASP A 1 119 ? 15.553 2.046 -20.596 1.00 44.44 119 ASP A CA 1
ATOM 885 C C . ASP A 1 119 ? 14.106 1.935 -20.071 1.00 44.44 119 ASP A C 1
ATOM 887 O O . ASP A 1 119 ? 13.206 1.454 -20.760 1.00 44.44 119 ASP A O 1
ATOM 891 N N . PHE A 1 120 ? 13.854 2.364 -18.833 1.00 40.53 120 PHE A N 1
ATOM 892 C CA . PHE A 1 120 ? 12.512 2.720 -18.386 1.00 40.53 120 PHE A CA 1
ATOM 893 C C . PHE A 1 120 ? 12.295 4.180 -18.795 1.00 40.53 120 PHE A C 1
ATOM 895 O O . PHE A 1 120 ? 12.639 5.086 -18.026 1.00 40.53 120 PHE A O 1
ATOM 902 N N . PRO A 1 121 ? 11.759 4.467 -20.004 1.00 44.09 121 PRO A N 1
ATOM 903 C CA . PRO A 1 121 ? 11.344 5.819 -20.318 1.00 44.09 121 PRO A CA 1
ATOM 904 C C . PRO A 1 121 ? 10.370 6.239 -19.230 1.00 44.09 121 PRO A C 1
ATOM 906 O O . PRO A 1 121 ? 9.517 5.447 -18.828 1.00 44.09 121 PRO A O 1
ATOM 909 N N . GLU A 1 122 ? 10.544 7.467 -18.760 1.00 41.69 122 GLU A N 1
ATOM 910 C CA . GLU A 1 122 ? 9.772 8.166 -17.739 1.00 41.69 122 GLU A CA 1
ATOM 911 C C . GLU A 1 122 ? 8.286 8.232 -18.136 1.00 41.69 122 GLU A C 1
ATOM 913 O O . GLU A 1 122 ? 7.716 9.266 -18.469 1.00 41.69 122 GLU A O 1
ATOM 918 N N . ARG A 1 123 ? 7.618 7.085 -18.173 1.00 46.81 123 ARG A N 1
ATOM 919 C CA . ARG A 1 123 ? 6.182 7.007 -18.279 1.00 46.81 123 ARG A CA 1
ATOM 920 C C . ARG A 1 123 ? 5.734 7.202 -16.851 1.00 46.81 123 ARG A C 1
ATOM 922 O O . ARG A 1 123 ? 5.940 6.332 -16.010 1.00 46.81 123 ARG A O 1
ATOM 929 N N . ASN A 1 124 ? 5.132 8.359 -16.588 1.00 49.28 124 ASN A N 1
ATOM 930 C CA . ASN A 1 124 ? 4.192 8.547 -15.488 1.00 49.28 124 ASN A CA 1
ATOM 931 C C . ASN A 1 124 ? 3.063 7.509 -15.658 1.00 49.28 124 ASN A C 1
ATOM 933 O O . ASN A 1 124 ? 1.962 7.824 -16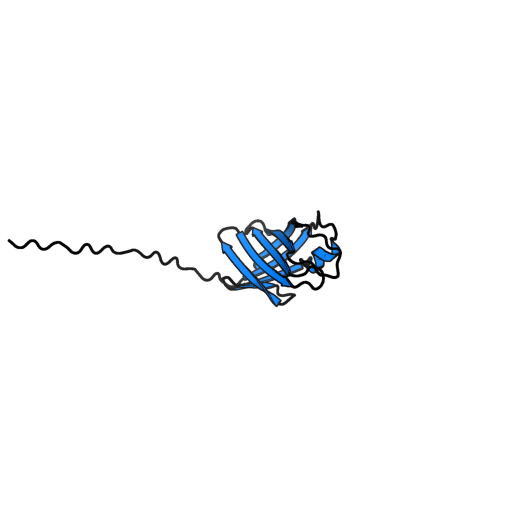.102 1.00 49.28 124 ASN A O 1
ATOM 937 N N . GLY A 1 125 ? 3.382 6.240 -15.419 1.00 51.88 125 GLY A N 1
ATOM 938 C CA . GLY A 1 125 ? 2.503 5.104 -15.570 1.00 51.88 125 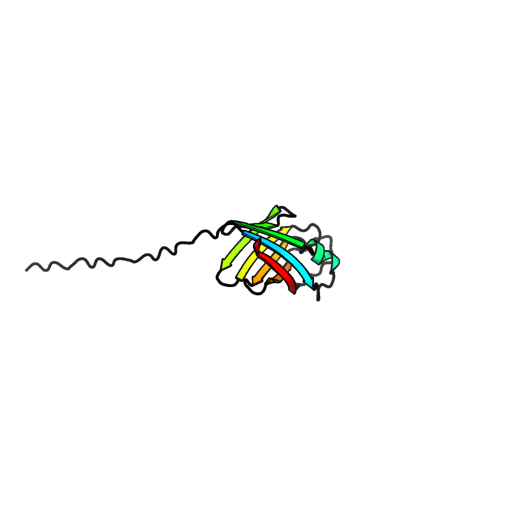GLY A CA 1
ATOM 939 C C . GLY A 1 125 ? 1.641 5.058 -14.336 1.00 51.88 125 GLY A C 1
ATOM 940 O O . GLY A 1 125 ? 2.022 4.456 -13.338 1.00 51.88 125 GLY A O 1
ATOM 941 N N . ILE A 1 126 ? 0.504 5.745 -14.395 1.00 58.00 126 ILE A N 1
ATOM 942 C CA . ILE A 1 126 ? -0.547 5.557 -13.406 1.00 58.00 126 ILE A CA 1
ATOM 943 C C . ILE A 1 126 ? -1.197 4.220 -13.747 1.00 58.00 126 ILE A C 1
ATOM 945 O O . ILE A 1 126 ? -2.084 4.145 -14.595 1.00 58.00 126 ILE A O 1
ATOM 949 N N . PHE A 1 127 ? -0.718 3.155 -13.117 1.00 66.81 127 PHE A N 1
ATOM 950 C CA . PHE A 1 127 ? -1.411 1.874 -13.135 1.00 66.81 127 PHE A CA 1
ATOM 951 C C . PHE A 1 127 ? -2.534 1.959 -12.114 1.00 66.81 127 PHE A C 1
ATOM 953 O O . PHE A 1 127 ? -2.297 2.413 -10.998 1.00 66.81 127 PHE A O 1
ATOM 960 N N . THR A 1 128 ? -3.747 1.587 -12.514 1.00 69.94 128 THR A N 1
ATOM 961 C CA . THR A 1 128 ? -4.864 1.426 -11.582 1.00 69.94 128 THR A CA 1
ATOM 962 C C . THR A 1 128 ? -5.042 -0.062 -11.368 1.00 69.94 128 THR A C 1
ATOM 964 O O . THR A 1 128 ? -5.513 -0.764 -12.257 1.00 69.94 128 THR A O 1
ATOM 967 N N . ILE A 1 129 ? -4.602 -0.540 -10.210 1.00 77.50 129 ILE A N 1
ATOM 968 C CA . ILE A 1 129 ? -4.752 -1.944 -9.827 1.00 77.50 129 ILE A CA 1
ATOM 969 C C . ILE A 1 129 ? -5.990 -2.043 -8.953 1.00 77.50 129 ILE A C 1
ATOM 971 O O . ILE A 1 129 ? -6.102 -1.296 -7.980 1.00 77.50 129 ILE A O 1
ATOM 975 N N . HIS A 1 130 ? -6.906 -2.940 -9.302 1.00 83.12 130 HIS A N 1
ATOM 976 C CA . HIS A 1 130 ? -8.080 -3.228 -8.494 1.00 83.12 130 HIS A CA 1
ATOM 977 C C . HIS A 1 130 ? -7.836 -4.475 -7.648 1.00 83.12 130 HIS A C 1
ATOM 979 O O . HIS A 1 130 ? -7.214 -5.450 -8.085 1.00 83.12 130 HIS A O 1
ATOM 985 N N . GLY A 1 131 ? -8.346 -4.427 -6.426 1.00 86.12 131 GLY A N 1
ATOM 986 C CA . GLY A 1 131 ? -8.290 -5.529 -5.486 1.00 86.12 131 GLY A CA 1
ATOM 987 C C . GLY A 1 131 ? -9.417 -5.472 -4.472 1.00 86.12 131 GLY A C 1
ATOM 988 O O . GLY A 1 131 ? -10.230 -4.540 -4.468 1.00 86.12 131 GLY A O 1
ATOM 989 N N . ALA A 1 132 ? -9.440 -6.476 -3.608 1.00 89.69 132 ALA A N 1
ATOM 990 C CA . ALA A 1 132 ? -10.285 -6.515 -2.431 1.00 89.69 132 ALA A CA 1
ATOM 991 C C . ALA A 1 132 ? -9.417 -6.409 -1.174 1.00 89.69 132 ALA A C 1
ATOM 993 O O . ALA A 1 132 ? -8.362 -7.029 -1.120 1.00 89.69 132 ALA A O 1
ATOM 994 N N . CYS A 1 133 ? -9.850 -5.661 -0.162 1.00 89.06 133 CYS A N 1
ATOM 995 C CA . CYS A 1 133 ? -9.214 -5.651 1.149 1.00 89.06 133 CYS A CA 1
ATOM 996 C C . CYS A 1 133 ? -10.234 -5.875 2.258 1.00 89.06 133 CYS A C 1
ATOM 998 O O . CYS A 1 133 ? -11.370 -5.405 2.175 1.00 89.06 133 CYS A O 1
ATOM 1000 N N . ASN A 1 134 ? -9.787 -6.537 3.320 1.00 89.31 134 ASN A N 1
ATOM 1001 C CA . ASN A 1 134 ? -10.552 -6.732 4.542 1.00 89.31 134 ASN A CA 1
ATOM 1002 C C . ASN A 1 134 ? -9.802 -6.126 5.731 1.00 89.31 134 ASN A C 1
ATOM 1004 O O . ASN A 1 134 ? -8.582 -6.268 5.836 1.00 89.31 134 ASN A O 1
ATOM 1008 N N . GLU A 1 135 ? -10.546 -5.468 6.620 1.00 86.75 135 GLU A N 1
ATOM 1009 C CA . GLU A 1 135 ? -10.053 -5.044 7.934 1.00 86.75 135 GLU A CA 1
ATOM 1010 C C . GLU A 1 135 ? -9.922 -6.293 8.821 1.00 86.75 135 GLU A C 1
ATOM 1012 O O . GLU A 1 135 ? -10.899 -7.024 8.999 1.00 86.75 135 GLU A O 1
ATOM 1017 N N . GLY A 1 136 ? -8.703 -6.571 9.286 1.00 75.31 136 GLY A N 1
ATOM 1018 C CA . GLY A 1 136 ? -8.361 -7.677 10.185 1.00 75.31 136 GLY A CA 1
ATOM 1019 C C . GLY A 1 136 ? -8.292 -7.266 11.646 1.00 75.31 136 GLY A C 1
ATOM 1020 O O . GLY A 1 136 ? -8.171 -6.049 11.921 1.00 75.31 136 GLY A O 1
#